Protein AF-A0A2A4HWA2-F1 (afdb_monomer)

Foldseek 3Di:
DKFKDKDQWWWWADPQEIETEDEDVVQCRLVLRVVLVVVPIFGFEHRMWIWIDDPLWIKTHYDPVQHQWGQDPPPGIDGHGHDGMGTYAEYEYADDPPDPDDDWDWDADRNHIHTYDYAHSPDPCRSVVSVVVVVVSVVVVD

Radius of gyration: 14.05 Å; Cα contacts (8 Å, |Δi|>4): 314; chains: 1; bounding box: 40×25×38 Å

Solvent-accessible surface area (backbone atoms only — not comparable to full-atom values): 7780 Å² total; per-residue (Å²): 123,74,42,76,44,80,41,75,22,22,29,34,23,52,96,67,38,18,40,41,30,36,52,62,89,90,56,42,48,58,58,48,48,50,56,31,37,78,73,67,29,37,41,25,22,40,67,38,27,35,35,41,23,47,94,83,42,38,32,37,22,30,48,85,92,50,50,37,36,42,72,40,90,98,79,45,78,44,84,47,81,57,42,75,66,26,50,44,57,36,37,36,38,48,41,84,69,85,58,96,77,69,78,94,40,73,46,76,55,65,90,34,78,30,49,36,45,73,40,36,63,87,45,91,59,37,50,62,52,51,52,54,52,47,53,53,41,56,60,75,73,108

Mean predicted aligned error: 2.94 Å

Structure (mmCIF, N/CA/C/O backbone):
data_AF-A0A2A4HWA2-F1
#
_entry.id   AF-A0A2A4HWA2-F1
#
loop_
_atom_site.group_PDB
_atom_site.id
_atom_site.type_symbol
_atom_site.label_atom_id
_atom_site.label_alt_id
_atom_site.label_comp_id
_atom_site.label_asym_id
_atom_site.label_entity_id
_atom_site.label_seq_id
_atom_site.pdbx_PDB_ins_code
_atom_site.Cartn_x
_atom_site.Cartn_y
_atom_site.Cartn_z
_atom_site.occupancy
_atom_site.B_iso_or_equiv
_atom_site.auth_seq_id
_atom_site.auth_comp_id
_atom_site.auth_asym_id
_atom_site.auth_atom_id
_atom_site.pdbx_PDB_model_num
ATOM 1 N N . MET A 1 1 ? -24.988 5.214 2.761 1.00 62.41 1 MET A N 1
ATOM 2 C CA . MET A 1 1 ? -24.392 6.245 1.884 1.00 62.41 1 MET A CA 1
ATOM 3 C C . MET A 1 1 ? -23.058 5.700 1.430 1.00 62.41 1 MET A C 1
ATOM 5 O O . MET A 1 1 ? -22.402 5.058 2.238 1.00 62.41 1 MET A O 1
ATOM 9 N N . THR A 1 2 ? -22.728 5.861 0.154 1.00 77.81 2 THR A N 1
ATOM 10 C CA . THR A 1 2 ? -21.483 5.344 -0.418 1.00 77.81 2 THR A CA 1
ATOM 11 C C . THR A 1 2 ? -20.592 6.533 -0.722 1.00 77.81 2 THR A C 1
ATOM 13 O O . THR A 1 2 ? -20.868 7.270 -1.668 1.00 77.81 2 THR A O 1
ATOM 16 N N . ASP A 1 3 ? -19.559 6.732 0.088 1.00 88.38 3 ASP A N 1
ATOM 17 C CA . ASP A 1 3 ? -18.610 7.824 -0.111 1.00 88.38 3 ASP A CA 1
ATOM 18 C C . ASP A 1 3 ? -17.438 7.322 -0.949 1.00 88.38 3 ASP A C 1
ATOM 20 O O . ASP A 1 3 ? -16.918 6.227 -0.730 1.00 88.38 3 ASP A O 1
ATOM 24 N N . THR A 1 4 ? -17.049 8.103 -1.957 1.00 93.69 4 THR A N 1
ATOM 25 C CA . THR A 1 4 ? -15.943 7.764 -2.858 1.00 93.69 4 THR A CA 1
ATOM 26 C C . THR A 1 4 ? -14.900 8.869 -2.855 1.00 93.69 4 THR A C 1
ATOM 28 O O . THR A 1 4 ? -15.225 10.045 -3.013 1.00 93.69 4 THR A O 1
ATOM 31 N N . LEU A 1 5 ? -13.636 8.481 -2.710 1.00 96.88 5 LEU A N 1
ATOM 32 C CA . LEU A 1 5 ? -12.473 9.360 -2.695 1.00 96.88 5 LEU A CA 1
ATOM 33 C C . LEU A 1 5 ? -11.418 8.816 -3.658 1.00 96.88 5 LEU A C 1
ATOM 35 O O . LEU A 1 5 ? -11.179 7.617 -3.707 1.00 96.88 5 LEU A O 1
ATOM 39 N N . THR A 1 6 ? -10.746 9.690 -4.404 1.00 97.50 6 THR A N 1
ATOM 40 C CA . THR A 1 6 ? -9.525 9.313 -5.134 1.00 97.50 6 THR A CA 1
ATOM 41 C C . THR A 1 6 ? -8.317 9.858 -4.385 1.00 97.50 6 THR A C 1
ATOM 43 O O . THR A 1 6 ? -8.239 11.058 -4.126 1.00 97.50 6 THR A O 1
ATOM 46 N N . LEU A 1 7 ? -7.385 8.977 -4.027 1.00 96.56 7 LEU A N 1
ATOM 47 C CA . LEU A 1 7 ? -6.189 9.294 -3.251 1.00 96.56 7 LEU A CA 1
ATOM 48 C C . LEU A 1 7 ? -4.937 9.050 -4.096 1.00 96.56 7 LEU A C 1
ATOM 50 O O . LEU A 1 7 ? -4.855 8.040 -4.786 1.00 96.56 7 LEU A O 1
ATOM 54 N N . HIS A 1 8 ? -3.944 9.938 -4.009 1.00 96.81 8 HIS A N 1
ATOM 55 C CA . HIS A 1 8 ? -2.620 9.684 -4.585 1.00 96.81 8 HIS A CA 1
ATOM 56 C C . HIS A 1 8 ? -1.849 8.705 -3.686 1.00 96.81 8 HIS A C 1
ATOM 58 O O . HIS A 1 8 ? -1.228 9.086 -2.686 1.00 96.81 8 HIS A O 1
ATOM 64 N N . ALA A 1 9 ? -1.963 7.426 -4.018 1.00 97.69 9 ALA A N 1
ATOM 65 C CA . ALA A 1 9 ? -1.468 6.297 -3.255 1.00 97.69 9 ALA A CA 1
ATOM 66 C C . ALA A 1 9 ? -1.235 5.103 -4.185 1.00 97.69 9 ALA A C 1
ATOM 68 O O . ALA A 1 9 ? -1.865 4.979 -5.231 1.00 97.69 9 ALA A O 1
ATOM 69 N N . THR A 1 10 ? -0.357 4.204 -3.754 1.00 98.50 10 THR A N 1
ATOM 70 C CA . THR A 1 10 ? -0.218 2.872 -4.352 1.00 98.50 10 THR A CA 1
ATOM 71 C C . THR A 1 10 ? -0.931 1.887 -3.430 1.00 98.50 10 THR A C 1
ATOM 73 O O . THR A 1 10 ? -0.907 2.053 -2.211 1.00 98.50 10 THR A O 1
ATOM 76 N N . THR A 1 11 ? -1.616 0.879 -3.959 1.00 98.75 11 THR A N 1
ATOM 77 C CA . THR A 1 11 ? -2.311 -0.124 -3.139 1.00 98.75 11 THR A CA 1
ATOM 78 C C . THR A 1 11 ? -1.991 -1.521 -3.637 1.00 98.75 11 THR A C 1
ATOM 80 O O . THR A 1 11 ? -2.049 -1.802 -4.834 1.00 98.75 11 THR A O 1
ATOM 83 N N . VAL A 1 12 ? -1.666 -2.406 -2.697 1.00 98.81 12 VAL A N 1
ATOM 84 C CA . VAL A 1 12 ? -1.450 -3.835 -2.948 1.00 98.81 12 VAL A CA 1
ATOM 85 C C . VAL A 1 12 ? -2.382 -4.661 -2.074 1.00 98.81 12 VAL A C 1
ATOM 87 O O . VAL A 1 12 ? -2.823 -4.194 -1.026 1.00 98.81 12 VAL A O 1
ATOM 90 N N . ALA A 1 13 ? -2.674 -5.886 -2.492 1.00 98.69 13 ALA A N 1
ATOM 91 C CA . ALA A 1 13 ? -3.404 -6.865 -1.707 1.00 98.69 13 ALA A CA 1
ATOM 92 C C . ALA A 1 13 ? -2.467 -7.989 -1.256 1.00 98.69 13 ALA A C 1
ATOM 94 O O . ALA A 1 13 ? -1.777 -8.593 -2.072 1.00 98.69 13 ALA A O 1
ATOM 95 N N . ILE A 1 14 ? -2.467 -8.299 0.038 1.00 98.56 14 ILE A N 1
ATOM 96 C CA . ILE A 1 14 ? -1.691 -9.395 0.627 1.00 98.56 14 ILE A CA 1
ATOM 97 C C . ILE A 1 14 ? -2.688 -10.347 1.283 1.00 98.56 14 ILE A C 1
ATOM 99 O O . ILE A 1 14 ? -3.461 -9.949 2.154 1.00 98.56 14 ILE A O 1
ATOM 103 N N . GLY A 1 15 ? -2.735 -11.598 0.822 1.00 96.81 15 GLY A N 1
ATOM 104 C CA . GLY A 1 15 ? -3.733 -12.564 1.297 1.00 96.81 15 GLY A CA 1
ATOM 105 C C . GLY A 1 15 ? -5.183 -12.103 1.082 1.00 96.81 15 GLY A C 1
ATOM 106 O O . GLY A 1 15 ? -6.059 -12.452 1.868 1.00 96.81 15 GLY A O 1
ATOM 107 N N . GLY A 1 16 ? -5.427 -11.282 0.054 1.00 97.06 16 GLY A N 1
ATOM 108 C CA . GLY A 1 16 ? -6.738 -10.703 -0.261 1.00 97.06 16 GLY A CA 1
ATOM 109 C C . GLY A 1 16 ? -7.071 -9.386 0.452 1.00 97.06 16 GLY A C 1
ATOM 110 O O . GLY A 1 16 ? -8.065 -8.761 0.089 1.00 97.06 16 GLY A O 1
ATOM 111 N N . TRP A 1 17 ? -6.248 -8.930 1.401 1.00 98.25 17 TRP A N 1
ATOM 112 C CA . TRP A 1 17 ? -6.458 -7.678 2.133 1.00 98.25 17 TRP A CA 1
ATOM 113 C C . TRP A 1 17 ? -5.635 -6.533 1.552 1.00 98.25 17 TRP A C 1
ATOM 115 O O . TRP A 1 17 ? -4.422 -6.651 1.384 1.00 98.25 17 TRP A O 1
ATOM 125 N N . GLY A 1 18 ? -6.298 -5.419 1.258 1.00 98.19 18 GLY A N 1
ATOM 126 C CA . GLY A 1 18 ? -5.705 -4.201 0.726 1.00 98.19 18 GLY A CA 1
ATOM 127 C C . GLY A 1 18 ? -4.896 -3.430 1.770 1.00 98.19 18 GLY A C 1
ATOM 128 O O . GLY A 1 18 ? -5.362 -3.187 2.886 1.00 98.19 18 GLY A O 1
ATOM 129 N N . VAL A 1 19 ? -3.705 -2.995 1.363 1.00 98.62 19 VAL A N 1
ATOM 130 C CA . VAL A 1 19 ? -2.812 -2.100 2.102 1.00 98.62 19 VAL A CA 1
ATOM 131 C C . VAL A 1 19 ? -2.592 -0.846 1.269 1.00 98.62 19 VAL A C 1
ATOM 133 O O . VAL A 1 19 ? -2.003 -0.907 0.186 1.00 98.62 19 VAL A O 1
ATOM 136 N N . ILE A 1 20 ? -3.054 0.299 1.771 1.00 98.56 20 ILE A N 1
ATOM 137 C CA . ILE A 1 20 ? -2.834 1.595 1.116 1.00 98.56 20 ILE A CA 1
ATOM 138 C C . ILE A 1 20 ? -1.451 2.110 1.508 1.00 98.56 20 ILE A C 1
ATOM 140 O O . ILE A 1 20 ? -1.172 2.273 2.691 1.00 98.56 20 ILE A O 1
ATOM 144 N N . ILE A 1 21 ? -0.607 2.427 0.531 1.00 98.69 21 ILE A N 1
ATOM 145 C CA . ILE A 1 21 ? 0.723 3.007 0.732 1.00 98.69 21 ILE A CA 1
ATOM 146 C C . ILE A 1 21 ? 0.672 4.477 0.312 1.00 98.69 21 ILE A C 1
ATOM 148 O O . ILE A 1 21 ? 0.496 4.801 -0.865 1.00 98.69 21 ILE A O 1
ATOM 152 N N . THR A 1 22 ? 0.836 5.379 1.276 1.00 98.31 22 THR A N 1
ATOM 153 C CA . THR A 1 22 ? 0.835 6.832 1.082 1.00 98.31 22 THR A CA 1
ATOM 154 C C . THR A 1 22 ? 2.219 7.418 1.340 1.00 98.31 22 THR A C 1
ATOM 156 O O . THR A 1 22 ? 3.093 6.797 1.936 1.00 98.31 22 THR A O 1
ATOM 159 N N . GLY A 1 23 ? 2.451 8.630 0.847 1.00 96.75 23 GLY A N 1
ATOM 160 C CA . GLY A 1 23 ? 3.729 9.316 0.995 1.00 96.75 23 GLY A CA 1
ATOM 161 C C . GLY A 1 23 ? 3.922 10.372 -0.082 1.00 96.75 23 GLY A C 1
ATOM 162 O O . GLY A 1 23 ? 3.233 10.377 -1.113 1.00 96.75 23 GLY A O 1
ATOM 163 N N . ARG A 1 24 ? 4.888 11.266 0.145 1.00 95.06 24 ARG A N 1
ATOM 164 C CA . ARG A 1 24 ? 5.243 12.331 -0.804 1.00 95.06 24 ARG A CA 1
ATOM 165 C C . ARG A 1 24 ? 5.576 11.754 -2.189 1.00 95.06 24 ARG A C 1
ATOM 167 O O . ARG A 1 24 ? 5.926 10.579 -2.339 1.00 95.06 24 ARG A O 1
ATOM 174 N N . SER A 1 25 ? 5.462 12.576 -3.233 1.00 92.06 25 SER A N 1
ATOM 175 C CA . SER A 1 25 ? 5.963 12.178 -4.555 1.00 92.06 25 SER A CA 1
ATOM 176 C C . SER A 1 25 ? 7.457 11.843 -4.464 1.00 92.06 25 SER A C 1
ATOM 178 O O . SER A 1 25 ? 8.200 12.516 -3.751 1.00 92.06 25 SER A O 1
ATOM 180 N N . GLY A 1 26 ? 7.874 10.756 -5.115 1.00 92.31 26 GLY A N 1
ATOM 181 C CA . GLY A 1 26 ? 9.242 10.238 -5.021 1.00 92.31 26 GLY A CA 1
ATOM 182 C C . GLY A 1 26 ? 9.585 9.478 -3.731 1.00 92.31 26 GLY A C 1
ATOM 183 O O . GLY A 1 26 ? 10.694 8.972 -3.636 1.00 92.31 26 GLY A O 1
ATOM 184 N N . ALA A 1 27 ? 8.661 9.318 -2.774 1.00 95.69 27 ALA A N 1
ATOM 185 C CA . ALA A 1 27 ? 8.937 8.619 -1.511 1.00 95.69 27 ALA A CA 1
ATOM 186 C C . ALA A 1 27 ? 9.139 7.094 -1.642 1.00 95.69 27 ALA A C 1
ATOM 188 O O . ALA A 1 27 ? 9.439 6.450 -0.651 1.00 95.69 27 ALA A O 1
ATOM 189 N N . GLY A 1 28 ? 8.964 6.499 -2.828 1.00 96.19 28 GLY A N 1
ATOM 190 C CA . GLY A 1 28 ? 9.147 5.053 -3.029 1.00 96.19 28 GLY A CA 1
ATOM 191 C C . GLY A 1 28 ? 7.891 4.194 -2.830 1.00 96.19 28 GLY A C 1
ATOM 192 O O . GLY A 1 28 ? 8.016 3.006 -2.562 1.00 96.19 28 GLY A O 1
ATOM 193 N N . LYS A 1 29 ? 6.681 4.758 -2.991 1.00 97.88 29 LYS A N 1
ATOM 194 C CA . LYS A 1 29 ? 5.405 4.008 -2.908 1.00 97.88 29 LYS A CA 1
ATOM 195 C C . LYS A 1 29 ? 5.369 2.804 -3.858 1.00 97.88 29 LYS A C 1
ATOM 197 O O . LYS A 1 29 ? 5.189 1.676 -3.409 1.00 97.88 29 LYS A O 1
ATOM 202 N N . SER A 1 30 ? 5.611 3.050 -5.146 1.00 97.12 30 SER A N 1
ATOM 203 C CA . SER A 1 30 ? 5.628 2.018 -6.189 1.00 97.12 30 SER A CA 1
ATOM 204 C C . SER A 1 30 ? 6.783 1.027 -6.004 1.00 97.12 30 SER A C 1
ATOM 206 O O . SER A 1 30 ? 6.604 -0.161 -6.230 1.00 97.12 30 SER A O 1
ATOM 208 N N . ASP A 1 31 ? 7.942 1.480 -5.508 1.00 97.44 31 ASP A N 1
ATOM 209 C CA . ASP A 1 31 ? 9.080 0.597 -5.198 1.00 97.44 31 ASP A CA 1
ATOM 210 C C . ASP A 1 31 ? 8.758 -0.380 -4.056 1.00 97.44 31 ASP A C 1
ATOM 212 O O . ASP A 1 31 ? 8.968 -1.587 -4.180 1.00 97.44 31 ASP A O 1
ATOM 216 N N . LEU A 1 32 ? 8.168 0.114 -2.961 1.00 98.31 32 LEU A N 1
ATOM 217 C CA . LEU A 1 32 ? 7.726 -0.752 -1.873 1.00 98.31 32 LEU A CA 1
ATOM 218 C C . LEU A 1 32 ? 6.642 -1.730 -2.345 1.00 98.31 32 LEU A C 1
ATOM 220 O O . LEU A 1 32 ? 6.677 -2.902 -1.972 1.00 98.31 32 LEU A O 1
ATOM 224 N N . ALA A 1 33 ? 5.709 -1.276 -3.186 1.00 98.31 33 ALA A N 1
ATOM 225 C CA . ALA A 1 33 ? 4.699 -2.142 -3.782 1.00 98.31 33 ALA A CA 1
ATOM 226 C C . ALA A 1 33 ? 5.322 -3.251 -4.642 1.00 98.31 33 ALA A C 1
ATOM 228 O O . ALA A 1 33 ? 4.962 -4.410 -4.463 1.00 98.31 33 ALA A O 1
ATOM 229 N N . LEU A 1 34 ? 6.303 -2.937 -5.495 1.00 97.69 34 LEU A N 1
ATOM 230 C CA . LEU A 1 34 ? 7.048 -3.935 -6.274 1.00 97.69 34 LEU A CA 1
ATOM 231 C C . LEU A 1 34 ? 7.718 -4.976 -5.374 1.00 97.69 34 LEU A C 1
ATOM 233 O O . LEU A 1 34 ? 7.622 -6.172 -5.633 1.00 97.69 34 LEU A O 1
ATOM 237 N N . ARG A 1 35 ? 8.350 -4.542 -4.280 1.00 98.25 35 ARG A N 1
ATOM 238 C CA . ARG A 1 35 ? 8.998 -5.448 -3.318 1.00 98.25 35 ARG A CA 1
ATOM 239 C C . ARG A 1 35 ? 8.009 -6.314 -2.539 1.00 98.25 35 ARG A C 1
ATOM 241 O O . ARG A 1 35 ? 8.374 -7.398 -2.101 1.00 98.25 35 ARG A O 1
ATOM 248 N N . LEU A 1 36 ? 6.777 -5.850 -2.336 1.00 98.69 36 LEU A N 1
ATOM 249 C CA . LEU A 1 36 ? 5.693 -6.663 -1.777 1.00 98.69 36 LEU A CA 1
ATOM 250 C C . LEU A 1 36 ? 5.151 -7.652 -2.815 1.00 98.69 36 LEU A C 1
ATOM 252 O O . LEU A 1 36 ? 4.875 -8.802 -2.483 1.00 98.69 36 LEU A O 1
ATOM 256 N N . ILE A 1 37 ? 5.040 -7.233 -4.075 1.00 98.25 37 ILE A N 1
ATOM 257 C CA . ILE A 1 37 ? 4.608 -8.087 -5.186 1.00 98.25 37 ILE A CA 1
ATOM 258 C C . ILE A 1 37 ? 5.604 -9.230 -5.423 1.00 98.25 37 ILE A C 1
ATOM 260 O O . ILE A 1 37 ? 5.184 -10.374 -5.576 1.00 98.25 37 ILE A O 1
ATOM 264 N N . ASP A 1 38 ? 6.910 -8.961 -5.350 1.00 97.88 38 ASP A N 1
ATOM 265 C CA . ASP A 1 38 ? 7.971 -9.986 -5.386 1.00 97.88 38 ASP A CA 1
ATOM 266 C C . ASP A 1 38 ? 7.800 -11.054 -4.285 1.00 97.88 38 ASP A C 1
ATOM 268 O O . ASP A 1 38 ? 8.196 -12.208 -4.434 1.00 97.88 38 ASP A O 1
ATOM 272 N N . ARG A 1 39 ? 7.125 -10.690 -3.189 1.00 98.25 39 ARG A N 1
ATOM 273 C CA . ARG A 1 39 ? 6.809 -11.568 -2.053 1.00 98.25 39 ARG A CA 1
ATOM 274 C C . ARG A 1 39 ? 5.413 -12.195 -2.134 1.00 98.25 39 ARG A C 1
ATOM 276 O O . ARG A 1 39 ? 4.997 -12.875 -1.198 1.00 98.25 39 ARG A O 1
ATOM 283 N N . GLY A 1 40 ? 4.703 -12.005 -3.245 1.00 98.00 40 GLY A N 1
ATOM 284 C CA . GLY A 1 40 ? 3.393 -12.601 -3.516 1.00 98.00 40 GLY A CA 1
ATOM 285 C C . GLY A 1 40 ? 2.194 -11.679 -3.292 1.00 98.00 40 GLY A C 1
ATOM 286 O O . GLY A 1 40 ? 1.062 -12.159 -3.338 1.00 98.00 40 GLY A O 1
ATOM 287 N N . ALA A 1 41 ? 2.399 -10.379 -3.053 1.00 98.50 41 ALA A N 1
ATOM 288 C CA . ALA A 1 41 ? 1.298 -9.420 -3.074 1.00 98.50 41 ALA A CA 1
ATOM 289 C C . ALA A 1 41 ? 0.750 -9.222 -4.500 1.00 98.50 41 ALA A C 1
ATOM 291 O O . ALA A 1 41 ? 1.462 -9.349 -5.495 1.00 98.50 41 ALA A O 1
ATOM 292 N N . GLU A 1 42 ? -0.521 -8.855 -4.601 1.00 98.62 42 GLU A N 1
ATOM 293 C CA . GLU A 1 42 ? -1.181 -8.517 -5.861 1.00 98.62 42 GLU A CA 1
ATOM 294 C C . GLU A 1 42 ? -1.282 -6.995 -5.998 1.00 98.62 42 GLU A C 1
ATOM 296 O O . GLU A 1 42 ? -1.636 -6.304 -5.041 1.00 98.62 42 GLU A O 1
ATOM 301 N N . LEU A 1 43 ? -1.025 -6.449 -7.188 1.00 98.75 43 LEU A N 1
ATOM 302 C CA . LEU A 1 43 ? -1.285 -5.034 -7.451 1.00 98.75 43 LEU A CA 1
ATOM 303 C C . LEU A 1 43 ? -2.793 -4.760 -7.377 1.00 98.75 43 LEU A C 1
ATOM 305 O O . LEU A 1 43 ? -3.580 -5.507 -7.952 1.00 98.75 43 LEU A O 1
ATOM 309 N N . VAL A 1 44 ? -3.203 -3.678 -6.718 1.00 98.75 44 VAL A N 1
ATOM 310 C CA . VAL A 1 44 ? -4.576 -3.147 -6.808 1.00 98.75 44 VAL A CA 1
ATOM 311 C C . VAL A 1 44 ? -4.573 -1.870 -7.641 1.00 98.75 44 VAL A C 1
ATOM 313 O O . VAL A 1 44 ? -5.372 -1.730 -8.564 1.00 98.75 44 VAL A O 1
ATOM 316 N N . SER A 1 45 ? -3.646 -0.960 -7.348 1.00 98.50 45 SER A N 1
ATOM 317 C CA . SER A 1 45 ? -3.469 0.309 -8.054 1.00 98.50 45 SER A CA 1
ATOM 318 C C . SER A 1 45 ? -2.066 0.872 -7.843 1.00 98.50 45 SER A C 1
ATOM 320 O O . SER A 1 45 ? -1.425 0.602 -6.825 1.00 98.50 45 SER A O 1
ATOM 322 N N . ASP A 1 46 ? -1.612 1.698 -8.780 1.00 98.00 46 ASP A N 1
ATOM 323 C CA . ASP A 1 46 ? -0.412 2.522 -8.648 1.00 98.00 46 ASP A CA 1
ATOM 324 C C . ASP A 1 46 ? -0.740 3.980 -8.998 1.00 98.00 46 ASP A C 1
ATOM 326 O O . ASP A 1 46 ? -1.663 4.235 -9.771 1.00 98.00 46 ASP A O 1
ATOM 330 N N . ASP A 1 47 ? 0.003 4.919 -8.407 1.00 95.75 47 ASP A N 1
ATOM 331 C CA . ASP A 1 47 ? -0.175 6.382 -8.480 1.00 95.75 47 ASP A CA 1
ATOM 332 C C . ASP A 1 47 ? -1.483 6.922 -7.863 1.00 95.75 47 ASP A C 1
ATOM 334 O O . ASP A 1 47 ? -1.446 7.750 -6.947 1.00 95.75 47 ASP A O 1
ATOM 338 N N . TYR A 1 48 ? -2.640 6.410 -8.286 1.00 97.69 48 TYR A N 1
ATOM 339 C CA . TYR A 1 48 ? -3.950 6.777 -7.750 1.00 97.69 48 TYR A CA 1
ATOM 340 C C . TYR A 1 48 ? -4.787 5.556 -7.368 1.00 97.69 48 TYR A C 1
ATOM 342 O O . TYR A 1 48 ? -4.954 4.623 -8.152 1.00 97.69 48 TYR A O 1
ATOM 350 N N . THR A 1 49 ? -5.414 5.619 -6.193 1.00 98.50 49 THR A N 1
ATOM 351 C CA . THR A 1 49 ? -6.379 4.631 -5.698 1.00 98.50 49 THR A CA 1
ATOM 352 C C . THR A 1 49 ? -7.757 5.266 -5.570 1.00 98.50 49 THR A C 1
ATOM 354 O O . THR A 1 49 ? -7.914 6.297 -4.914 1.00 98.50 49 THR A O 1
ATOM 357 N N . VAL A 1 50 ? -8.770 4.628 -6.153 1.00 98.44 50 VAL A N 1
ATOM 358 C CA . VAL A 1 50 ? -10.181 4.919 -5.883 1.00 98.44 50 VAL A CA 1
ATOM 359 C C . VAL A 1 50 ? -10.599 4.134 -4.647 1.00 98.44 50 VAL A C 1
ATOM 361 O O . VAL A 1 50 ? -10.441 2.915 -4.595 1.00 98.44 50 VAL A O 1
ATOM 364 N N . LEU A 1 51 ? -11.114 4.846 -3.655 1.00 98.25 51 LEU A N 1
ATOM 365 C CA . LEU A 1 51 ? -11.525 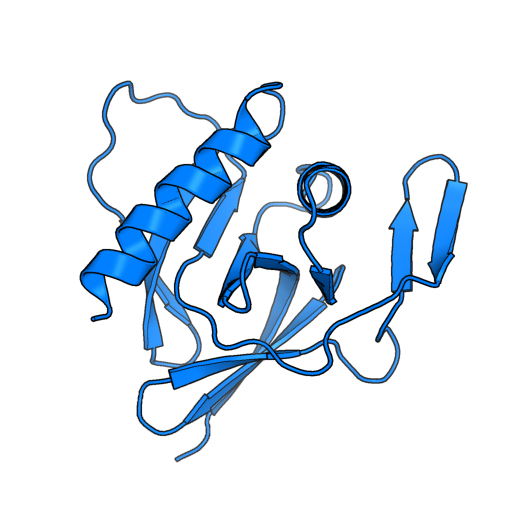4.323 -2.365 1.00 98.25 51 LEU A CA 1
ATOM 366 C C . LEU A 1 51 ? -13.021 4.525 -2.208 1.00 98.25 51 LEU A C 1
ATOM 368 O O . LEU A 1 51 ? -13.505 5.648 -2.342 1.00 98.25 51 LEU A O 1
ATOM 372 N N . THR A 1 52 ? -13.739 3.449 -1.914 1.00 98.00 52 THR A N 1
ATOM 373 C CA . THR A 1 52 ? -15.189 3.476 -1.734 1.00 98.00 52 THR A CA 1
ATOM 374 C C . THR A 1 52 ? -15.541 2.898 -0.374 1.00 98.00 52 THR A C 1
ATOM 376 O O . THR A 1 52 ? -15.198 1.750 -0.080 1.00 98.00 52 THR A O 1
ATOM 379 N N . ALA A 1 53 ? -16.222 3.696 0.444 1.00 97.25 53 ALA A N 1
ATOM 380 C CA . ALA A 1 53 ? -16.741 3.290 1.740 1.00 97.25 53 ALA A CA 1
ATOM 381 C C . ALA A 1 53 ? -18.210 2.868 1.610 1.00 97.25 53 ALA A C 1
ATOM 383 O O . ALA A 1 53 ? -19.042 3.630 1.115 1.00 97.25 53 ALA A O 1
ATOM 384 N N . SER A 1 54 ? -18.533 1.659 2.068 1.00 95.38 54 SER A N 1
ATOM 385 C CA . SER A 1 54 ? -19.911 1.172 2.207 1.00 95.38 54 SER A CA 1
ATOM 386 C C . SER A 1 54 ? -20.015 0.309 3.452 1.00 95.38 54 SER A C 1
ATOM 388 O O . SER A 1 54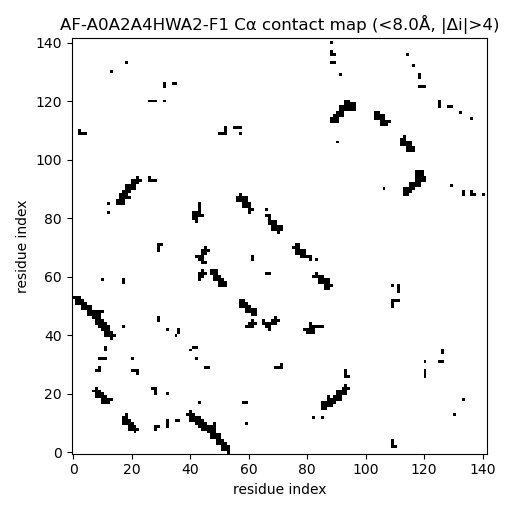 ? -19.192 -0.579 3.651 1.00 95.38 54 SER A O 1
ATOM 390 N N . ASP A 1 55 ? -21.019 0.571 4.288 1.00 91.75 55 ASP A N 1
ATOM 391 C CA . ASP A 1 55 ? -21.328 -0.236 5.479 1.00 91.75 55 ASP A CA 1
ATOM 392 C C . ASP A 1 55 ? -20.119 -0.456 6.410 1.00 91.75 55 ASP A C 1
ATOM 394 O O . ASP A 1 55 ? -19.910 -1.537 6.954 1.00 91.75 55 ASP A O 1
ATOM 398 N N . GLY A 1 56 ? -19.291 0.584 6.569 1.00 90.75 56 GLY A N 1
ATOM 399 C CA . GLY A 1 56 ? -18.083 0.553 7.403 1.00 90.75 56 GLY A CA 1
ATOM 400 C C . GLY A 1 56 ? -16.884 -0.164 6.773 1.00 90.75 56 GLY A C 1
ATOM 401 O O . GLY A 1 56 ? -15.814 -0.191 7.373 1.00 90.75 56 GLY A O 1
ATOM 402 N N . VAL A 1 57 ? -17.028 -0.708 5.563 1.00 94.12 57 VAL A N 1
ATOM 403 C CA . VAL A 1 57 ? -15.949 -1.363 4.820 1.00 94.12 57 VAL A CA 1
ATOM 404 C C . VAL A 1 57 ? -15.387 -0.398 3.784 1.00 94.12 57 VAL A C 1
ATOM 406 O O . VAL A 1 57 ? -16.114 0.109 2.926 1.00 94.12 57 VAL A O 1
ATOM 409 N N . LEU A 1 58 ? -14.075 -0.171 3.839 1.00 97.69 58 LEU A N 1
ATOM 410 C CA . LEU A 1 58 ? -13.354 0.554 2.801 1.00 97.69 58 LEU A CA 1
ATOM 411 C C . LEU A 1 58 ? -12.859 -0.434 1.744 1.00 97.69 58 LEU A C 1
ATOM 413 O O . LEU A 1 58 ? -12.244 -1.448 2.067 1.00 97.69 58 LEU A O 1
ATOM 417 N N . THR A 1 59 ? -13.095 -0.138 0.473 1.00 98.38 59 THR A N 1
ATOM 418 C CA . THR A 1 59 ? -12.575 -0.922 -0.655 1.00 98.38 59 THR A CA 1
ATOM 419 C C . THR A 1 59 ? -11.690 -0.060 -1.538 1.00 98.38 59 THR A C 1
ATOM 421 O O . THR A 1 59 ? -11.933 1.136 -1.675 1.00 98.38 59 THR A O 1
ATOM 424 N N . ALA A 1 60 ? -10.658 -0.665 -2.122 1.00 98.56 60 ALA A N 1
ATOM 425 C CA . ALA A 1 60 ? -9.717 -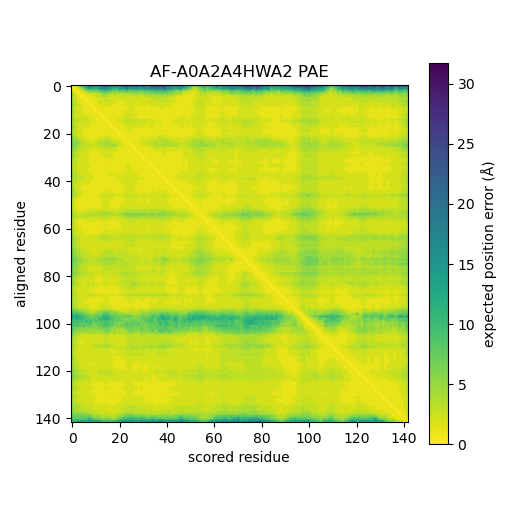0.020 -3.025 1.00 98.56 60 ALA A CA 1
ATOM 426 C C . ALA A 1 60 ? -9.770 -0.640 -4.420 1.00 98.56 60 ALA A C 1
ATOM 428 O O . ALA A 1 60 ? -9.834 -1.864 -4.556 1.00 98.56 60 ALA A O 1
ATOM 429 N N . ALA A 1 61 ? -9.680 0.214 -5.436 1.00 98.56 61 ALA A N 1
ATOM 430 C CA . ALA A 1 61 ? -9.549 -0.145 -6.842 1.00 98.56 61 ALA A CA 1
ATOM 431 C C . ALA A 1 61 ? -8.663 0.873 -7.576 1.00 98.56 61 ALA A C 1
ATOM 433 O O . ALA A 1 61 ? -8.492 2.009 -7.127 1.00 98.56 61 ALA A O 1
ATOM 434 N N . ALA A 1 62 ? -8.131 0.499 -8.737 1.00 98.38 62 ALA A N 1
ATOM 435 C CA . ALA A 1 62 ? -7.513 1.460 -9.646 1.00 98.38 62 ALA A CA 1
ATOM 436 C C . ALA A 1 62 ? -8.573 2.268 -10.420 1.00 98.38 62 ALA A C 1
ATOM 438 O O . ALA A 1 62 ? -9.613 1.715 -10.797 1.00 98.38 62 ALA A O 1
ATOM 439 N N . PRO A 1 63 ? -8.305 3.545 -10.754 1.00 97.94 63 PRO A N 1
ATOM 440 C CA . PRO A 1 63 ? -9.042 4.233 -11.805 1.00 97.94 63 PRO A CA 1
ATOM 441 C C . PRO A 1 63 ? -8.966 3.441 -13.116 1.00 97.94 63 PRO A C 1
ATOM 443 O O . PRO A 1 63 ? -7.904 2.943 -13.491 1.00 97.94 63 PRO A O 1
ATOM 446 N N . ALA A 1 64 ? -10.076 3.370 -13.855 1.00 96.31 64 ALA A N 1
ATOM 447 C CA . ALA A 1 64 ? -10.174 2.549 -15.068 1.00 96.31 64 ALA A CA 1
ATOM 448 C C . ALA A 1 64 ? -9.107 2.874 -16.134 1.00 96.31 64 ALA A C 1
ATOM 450 O O . ALA A 1 64 ? -8.711 2.004 -16.901 1.00 96.31 64 ALA A O 1
ATOM 451 N N . THR A 1 65 ? -8.624 4.117 -16.177 1.00 96.75 65 THR A N 1
ATOM 452 C CA . THR A 1 65 ? -7.612 4.589 -17.134 1.00 96.75 65 THR A CA 1
ATOM 453 C C . THR A 1 65 ? -6.201 4.060 -16.867 1.00 96.75 65 THR A C 1
ATOM 455 O O . THR A 1 65 ? -5.383 4.053 -17.787 1.00 96.75 65 THR A O 1
ATOM 458 N N . ILE A 1 66 ? -5.907 3.633 -15.634 1.00 96.69 66 ILE A N 1
ATOM 459 C CA . ILE A 1 66 ? -4.578 3.166 -15.199 1.00 96.69 66 ILE A CA 1
ATOM 460 C C . ILE A 1 66 ? -4.621 1.780 -14.541 1.00 96.69 66 ILE A C 1
ATOM 462 O O . ILE A 1 66 ? -3.627 1.324 -13.981 1.00 96.69 66 ILE A O 1
ATOM 466 N N . ALA A 1 67 ? -5.764 1.096 -14.601 1.00 97.81 67 ALA A N 1
ATOM 467 C CA . ALA A 1 67 ? -5.913 -0.248 -14.063 1.00 97.81 67 ALA A CA 1
ATOM 468 C C . ALA A 1 67 ? -4.896 -1.213 -14.692 1.00 97.81 67 ALA A C 1
ATOM 470 O O . ALA A 1 67 ? -4.716 -1.231 -15.910 1.00 97.81 67 ALA A O 1
ATOM 471 N N . GLY A 1 68 ? -4.227 -2.003 -13.847 1.00 97.81 68 GLY A N 1
ATOM 472 C CA . GLY A 1 68 ? -3.198 -2.948 -14.285 1.00 97.81 68 GLY A CA 1
ATOM 473 C C . GLY A 1 68 ? -1.921 -2.303 -14.817 1.00 97.81 68 GLY A C 1
ATOM 474 O O . GLY A 1 68 ? -1.160 -2.981 -15.497 1.00 97.81 68 GLY A O 1
ATOM 475 N N . ARG A 1 69 ? -1.676 -1.018 -14.534 1.00 97.94 69 ARG A N 1
ATOM 476 C CA . ARG A 1 69 ? -0.450 -0.320 -14.931 1.00 97.94 69 ARG A CA 1
ATOM 477 C C . ARG A 1 69 ? 0.345 0.124 -13.715 1.00 97.94 69 ARG A C 1
ATOM 479 O O . ARG A 1 69 ? -0.231 0.524 -12.708 1.00 97.94 69 ARG A O 1
ATOM 486 N N . MET A 1 70 ? 1.665 0.078 -13.837 1.00 96.50 70 MET A N 1
ATOM 487 C CA . MET A 1 70 ? 2.597 0.542 -12.811 1.00 96.50 70 MET A CA 1
ATOM 488 C C . MET A 1 70 ? 3.797 1.225 -13.464 1.00 96.50 70 MET A C 1
ATOM 490 O O . MET A 1 70 ? 4.309 0.745 -14.477 1.00 96.50 70 MET A O 1
ATOM 494 N N . GLU A 1 71 ? 4.255 2.341 -12.894 1.00 94.12 71 GLU A N 1
ATOM 495 C CA . GLU A 1 71 ? 5.506 2.972 -13.320 1.00 94.12 71 GLU A CA 1
ATOM 496 C C . GLU A 1 71 ? 6.690 2.320 -12.596 1.00 94.12 71 GLU A C 1
ATOM 498 O O . GLU A 1 71 ? 6.839 2.420 -11.377 1.00 94.12 71 GLU A O 1
ATOM 503 N N . VAL A 1 72 ? 7.587 1.697 -13.358 1.00 93.69 72 VAL A N 1
ATOM 504 C CA . VAL A 1 72 ? 8.843 1.155 -12.837 1.00 93.69 72 VAL A CA 1
ATOM 505 C C . VAL A 1 72 ? 9.981 2.086 -13.236 1.00 93.69 72 VAL A C 1
ATOM 507 O O . VAL A 1 72 ? 10.346 2.193 -14.410 1.00 93.69 72 VAL A O 1
ATOM 510 N N . ARG A 1 73 ? 10.565 2.784 -12.256 1.00 88.69 73 ARG A N 1
ATOM 511 C CA . ARG A 1 73 ? 11.654 3.741 -12.510 1.00 88.69 73 ARG A CA 1
ATOM 512 C C . ARG A 1 73 ? 12.834 3.057 -13.200 1.00 88.69 73 ARG A C 1
ATOM 514 O O . ARG A 1 73 ? 13.307 2.017 -12.759 1.00 88.69 73 ARG A O 1
ATOM 521 N N . GLY A 1 74 ? 13.319 3.674 -14.276 1.00 93.31 74 GLY A N 1
ATOM 522 C CA . GLY A 1 74 ? 14.389 3.125 -15.116 1.00 93.31 74 GLY A CA 1
ATOM 523 C C . GLY A 1 74 ? 13.912 2.161 -16.208 1.00 93.31 74 GLY A C 1
ATOM 524 O O . GLY A 1 74 ? 14.700 1.843 -17.092 1.00 93.31 74 GLY A O 1
ATOM 525 N N . ILE A 1 75 ? 12.640 1.746 -16.192 1.00 95.44 75 ILE A N 1
ATOM 526 C CA . ILE A 1 75 ? 12.036 0.881 -17.217 1.00 95.44 75 ILE A CA 1
ATOM 527 C C . ILE A 1 75 ? 10.916 1.622 -17.963 1.00 95.44 75 ILE A C 1
ATOM 529 O O . ILE A 1 75 ? 10.904 1.636 -19.190 1.00 95.44 75 ILE A O 1
ATOM 533 N N . GLY A 1 76 ? 10.008 2.281 -17.238 1.00 95.06 76 GLY A N 1
ATOM 534 C CA . GLY A 1 76 ? 8.822 2.947 -17.781 1.00 95.06 76 GLY A CA 1
ATOM 535 C C . GLY A 1 76 ? 7.524 2.352 -17.235 1.00 95.06 76 GLY A C 1
ATOM 536 O O . GLY A 1 76 ? 7.526 1.656 -16.222 1.00 95.06 76 GLY A O 1
ATOM 537 N N . ILE A 1 77 ? 6.405 2.646 -17.898 1.00 96.62 77 ILE A N 1
ATOM 538 C CA . ILE A 1 77 ? 5.092 2.093 -17.539 1.00 96.62 77 ILE A CA 1
ATOM 539 C C . ILE A 1 77 ? 4.993 0.663 -18.072 1.00 96.62 77 ILE A C 1
ATOM 541 O O . ILE A 1 77 ? 5.245 0.431 -19.254 1.00 96.62 77 ILE A O 1
ATOM 545 N N . VAL A 1 78 ? 4.602 -0.273 -17.210 1.00 96.69 78 VAL A N 1
ATOM 546 C CA . VAL A 1 78 ? 4.413 -1.689 -17.552 1.00 96.69 78 VAL A CA 1
ATOM 547 C C . VAL A 1 78 ? 2.989 -2.139 -17.243 1.00 96.69 78 VAL A C 1
ATOM 549 O O . VAL A 1 78 ? 2.355 -1.618 -16.323 1.00 96.69 78 VAL A O 1
ATOM 552 N N . ASP A 1 79 ? 2.505 -3.122 -18.002 1.00 97.38 79 ASP A N 1
ATOM 553 C CA . ASP A 1 79 ? 1.275 -3.843 -17.679 1.00 97.38 79 ASP A CA 1
ATOM 554 C C . ASP A 1 79 ? 1.569 -4.930 -16.631 1.00 97.38 79 ASP A C 1
ATOM 556 O O . ASP A 1 79 ? 2.586 -5.625 -16.708 1.00 97.38 79 ASP A O 1
ATOM 560 N N . TRP A 1 80 ? 0.678 -5.089 -15.652 1.00 96.12 80 TRP A N 1
ATOM 561 C CA . TRP A 1 80 ? 0.842 -6.011 -14.529 1.00 96.12 80 TRP A CA 1
ATOM 562 C C . TRP A 1 80 ? -0.481 -6.707 -14.159 1.00 96.12 80 TRP A C 1
ATOM 564 O O . TRP A 1 80 ? -1.536 -6.063 -14.172 1.00 96.12 80 TRP A O 1
ATOM 574 N N . PRO A 1 81 ? -0.467 -8.004 -13.786 1.00 96.69 81 PRO A N 1
ATOM 575 C CA . PRO A 1 81 ? -1.642 -8.668 -13.227 1.00 96.69 81 PRO A CA 1
ATOM 576 C C . PRO A 1 81 ? -2.147 -7.948 -11.976 1.00 96.69 81 PRO A C 1
ATOM 578 O O . PRO A 1 81 ? -1.384 -7.687 -11.050 1.00 96.69 81 PRO A O 1
ATOM 581 N N . TYR A 1 82 ? -3.438 -7.645 -11.921 1.00 98.19 82 TYR A N 1
ATOM 582 C CA . TYR A 1 82 ? -3.991 -6.840 -10.839 1.00 98.19 82 TYR A CA 1
ATOM 583 C C . TYR A 1 82 ? -5.318 -7.390 -10.332 1.00 98.19 82 TYR A C 1
ATOM 585 O O . TYR A 1 82 ? -6.058 -8.086 -11.031 1.00 98.19 82 TYR A O 1
ATOM 593 N N . ARG A 1 83 ? -5.626 -7.027 -9.093 1.00 98.12 83 ARG A N 1
ATOM 594 C CA . ARG A 1 83 ? -6.896 -7.277 -8.432 1.00 98.12 83 ARG A CA 1
ATOM 595 C C . ARG A 1 83 ? -7.821 -6.086 -8.662 1.00 98.12 83 ARG A C 1
ATOM 597 O O . ARG A 1 83 ? -7.467 -4.950 -8.370 1.00 98.12 83 ARG A O 1
ATOM 604 N N . ILE A 1 84 ? -9.030 -6.365 -9.150 1.00 97.88 84 ILE A N 1
ATOM 605 C CA . ILE A 1 84 ? -10.013 -5.329 -9.506 1.00 97.88 84 ILE A CA 1
ATOM 606 C C . ILE A 1 84 ? -10.456 -4.529 -8.271 1.00 97.88 84 ILE A C 1
ATOM 608 O O . ILE A 1 84 ? -10.539 -3.307 -8.336 1.00 97.88 84 ILE A O 1
ATOM 612 N N . VAL A 1 85 ? -10.729 -5.218 -7.158 1.00 97.94 85 VAL A N 1
ATOM 613 C CA . VAL A 1 85 ? -11.134 -4.621 -5.876 1.00 97.94 85 VAL A CA 1
ATOM 614 C C . VAL A 1 85 ? -10.512 -5.400 -4.718 1.00 97.94 85 VAL A C 1
ATOM 616 O O . VAL A 1 85 ? -10.498 -6.635 -4.739 1.00 97.94 85 VAL A O 1
ATOM 619 N N . ALA A 1 86 ? -10.049 -4.689 -3.688 1.00 98.25 86 ALA A N 1
ATOM 620 C CA . ALA A 1 86 ? -9.612 -5.270 -2.419 1.00 98.25 86 ALA A CA 1
ATOM 621 C C . ALA A 1 86 ? -10.246 -4.547 -1.213 1.00 98.25 86 ALA A C 1
ATOM 623 O O . ALA A 1 86 ? -10.243 -3.314 -1.193 1.00 98.25 86 ALA A O 1
ATOM 624 N N . PRO A 1 87 ? -10.758 -5.265 -0.193 1.00 97.69 87 PRO A N 1
ATOM 625 C CA . PRO A 1 87 ? -11.131 -4.652 1.080 1.00 97.69 87 PRO A CA 1
ATOM 626 C C . PRO A 1 87 ? -9.877 -4.164 1.812 1.00 97.69 87 PRO A C 1
ATOM 628 O O . PRO A 1 87 ? -8.904 -4.904 1.931 1.00 97.69 87 PRO A O 1
ATOM 631 N N . VAL A 1 88 ? -9.890 -2.929 2.301 1.00 98.00 88 VAL A N 1
ATOM 632 C CA . VAL A 1 88 ? -8.758 -2.293 2.980 1.00 98.00 88 VAL A CA 1
ATOM 633 C C . VAL A 1 88 ? -8.937 -2.392 4.487 1.00 98.00 88 VAL A C 1
ATOM 635 O O . VAL A 1 88 ? -9.989 -2.045 5.015 1.00 98.00 88 VAL A O 1
ATOM 638 N N . VAL A 1 89 ? -7.879 -2.814 5.177 1.00 96.44 89 VAL A N 1
ATOM 639 C CA . VAL A 1 89 ? -7.866 -2.946 6.646 1.00 96.44 89 VAL A CA 1
ATOM 640 C C . VAL A 1 89 ? -6.759 -2.142 7.316 1.00 96.44 89 VAL A C 1
ATOM 642 O O . VAL A 1 89 ? -6.745 -2.043 8.536 1.00 96.44 89 VAL A O 1
ATOM 645 N N . MET A 1 90 ? -5.829 -1.563 6.550 1.00 97.75 90 MET A N 1
ATOM 646 C CA . MET A 1 90 ? -4.775 -0.706 7.093 1.00 97.75 90 MET A CA 1
ATOM 647 C C . MET A 1 90 ? -4.180 0.240 6.045 1.00 97.75 90 MET A C 1
ATOM 649 O O . MET A 1 90 ? -4.303 0.025 4.834 1.00 97.75 90 MET A O 1
ATOM 653 N N . ALA A 1 91 ? -3.454 1.244 6.531 1.00 98.25 91 ALA A N 1
ATOM 654 C CA . ALA A 1 91 ? -2.625 2.126 5.723 1.00 98.25 91 ALA A CA 1
ATOM 655 C C . ALA A 1 91 ? -1.162 2.130 6.196 1.00 98.25 91 ALA A C 1
ATOM 657 O O . ALA A 1 91 ? -0.843 1.898 7.361 1.00 98.25 91 ALA A O 1
ATOM 658 N N . VAL A 1 92 ? -0.262 2.447 5.275 1.00 98.25 92 VAL A N 1
ATOM 659 C CA . VAL A 1 92 ? 1.165 2.657 5.506 1.00 98.25 92 VAL A CA 1
ATOM 660 C C . VAL A 1 92 ? 1.496 4.066 5.038 1.00 98.25 92 VAL A C 1
ATOM 662 O O . VAL A 1 92 ? 1.251 4.399 3.880 1.00 98.25 92 VAL A O 1
ATOM 665 N N . ALA A 1 93 ? 2.055 4.892 5.916 1.00 97.62 93 ALA A N 1
ATOM 666 C CA . ALA A 1 93 ? 2.645 6.173 5.547 1.00 97.62 93 ALA A CA 1
ATOM 667 C C . ALA A 1 93 ? 4.160 6.021 5.405 1.00 97.62 93 ALA A C 1
ATOM 669 O O . ALA A 1 93 ? 4.841 5.610 6.342 1.00 97.62 93 ALA A O 1
ATOM 670 N N . LEU A 1 94 ? 4.702 6.370 4.240 1.00 97.62 94 LEU A N 1
ATOM 671 C CA . LEU A 1 94 ? 6.147 6.390 4.042 1.00 97.62 94 LEU A CA 1
ATOM 672 C C . LEU A 1 94 ? 6.756 7.635 4.688 1.00 97.62 94 LEU A C 1
ATOM 674 O O . LEU A 1 94 ? 6.405 8.760 4.323 1.00 97.62 94 LEU A O 1
ATOM 678 N N . GLY A 1 95 ? 7.680 7.420 5.622 1.00 95.00 95 GLY A N 1
ATOM 679 C CA . GLY A 1 95 ? 8.330 8.467 6.408 1.00 95.00 95 GLY A CA 1
ATOM 680 C C . GLY A 1 95 ? 9.483 7.919 7.246 1.00 95.00 95 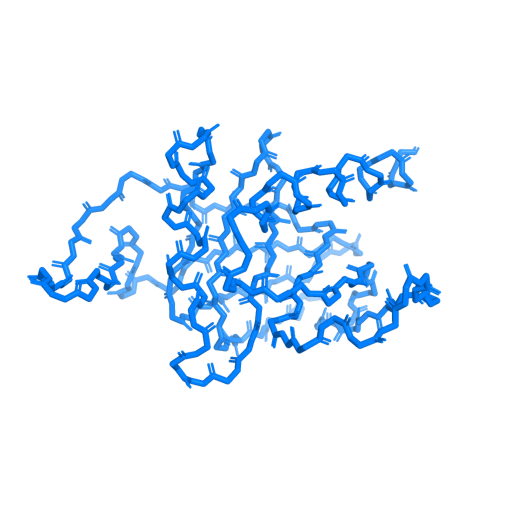GLY A C 1
ATOM 681 O O . GLY A 1 95 ? 9.760 6.725 7.204 1.00 95.00 95 GLY A O 1
ATOM 682 N N . ASP A 1 96 ? 10.163 8.792 7.984 1.00 91.81 96 ASP A N 1
ATOM 683 C CA . ASP A 1 96 ? 11.272 8.397 8.855 1.00 91.81 96 ASP A CA 1
ATOM 684 C C . ASP A 1 96 ? 10.754 7.675 10.119 1.00 91.81 96 ASP A C 1
ATOM 686 O O . ASP A 1 96 ? 9.775 8.088 10.741 1.00 91.81 96 ASP A O 1
ATOM 690 N N . GLU A 1 97 ? 11.406 6.570 10.493 1.00 86.94 97 GLU A N 1
ATOM 691 C CA . GLU A 1 97 ? 11.097 5.773 11.693 1.00 86.94 97 GLU A CA 1
ATOM 692 C C . GLU A 1 97 ? 11.938 6.250 12.892 1.00 86.94 97 GLU A C 1
ATOM 694 O O . GLU A 1 97 ? 12.778 5.516 13.416 1.00 86.94 97 GLU A O 1
ATOM 699 N N . ASP A 1 98 ? 11.754 7.502 13.307 1.00 83.25 98 ASP A N 1
ATOM 700 C CA . ASP A 1 98 ? 12.592 8.124 14.347 1.00 83.25 98 ASP A CA 1
ATOM 701 C C . ASP A 1 98 ? 12.322 7.571 15.760 1.00 83.25 98 ASP A C 1
ATOM 703 O O . ASP A 1 98 ? 13.171 7.651 16.654 1.00 83.25 98 ASP A O 1
ATOM 707 N N . GLU A 1 99 ? 11.143 6.985 15.975 1.00 84.38 99 GLU A N 1
ATOM 708 C CA . GLU A 1 99 ? 10.719 6.436 17.258 1.00 84.38 99 GLU A CA 1
ATOM 709 C C . GLU A 1 99 ? 10.892 4.913 17.309 1.00 84.38 99 GLU A C 1
ATOM 711 O O . GLU A 1 99 ? 10.415 4.174 16.450 1.00 84.38 99 GLU A O 1
ATOM 716 N N . ARG A 1 100 ? 11.544 4.413 18.367 1.00 82.50 100 ARG A N 1
ATOM 717 C CA . ARG A 1 100 ? 11.796 2.971 18.539 1.00 82.50 100 ARG A CA 1
ATOM 718 C C . ARG A 1 100 ? 10.509 2.155 18.710 1.00 82.50 100 ARG A C 1
ATOM 720 O O . ARG A 1 100 ? 10.468 0.999 18.297 1.00 82.50 100 ARG A O 1
ATOM 727 N N . MET A 1 101 ? 9.518 2.725 19.393 1.00 83.50 101 MET A N 1
ATOM 728 C CA . MET A 1 101 ? 8.232 2.103 19.716 1.00 83.50 101 MET A CA 1
ATOM 729 C C . MET A 1 101 ? 7.133 3.164 19.584 1.00 83.50 101 MET A C 1
ATOM 731 O O . MET A 1 101 ? 6.772 3.758 20.596 1.00 83.50 101 MET A O 1
ATOM 735 N N . PRO A 1 102 ? 6.646 3.437 18.364 1.00 87.69 102 PRO A N 1
ATOM 736 C CA . PRO A 1 102 ? 5.617 4.444 18.161 1.00 87.69 102 PRO A CA 1
ATOM 737 C C . PRO A 1 102 ? 4.273 3.995 18.728 1.00 87.69 102 PRO A C 1
ATOM 739 O O . PRO A 1 102 ? 3.932 2.806 18.693 1.00 87.69 102 PRO A O 1
ATOM 742 N N . ASP A 1 103 ? 3.492 4.962 19.203 1.00 87.50 103 ASP A N 1
ATOM 743 C CA . ASP A 1 103 ? 2.099 4.731 19.572 1.00 87.50 103 ASP A CA 1
ATOM 744 C C . ASP A 1 103 ? 1.273 4.296 18.343 1.00 87.50 103 ASP A C 1
ATOM 746 O O . ASP A 1 103 ? 1.542 4.747 17.222 1.00 87.50 103 ASP A O 1
ATOM 750 N N . PRO A 1 104 ? 0.250 3.434 18.514 1.00 86.38 104 PRO A N 1
ATOM 751 C CA . PRO A 1 104 ? -0.649 3.067 17.427 1.00 86.38 104 PRO A CA 1
ATOM 752 C C . PRO A 1 104 ? -1.302 4.305 16.806 1.00 86.38 104 PRO A C 1
ATOM 754 O O . PRO A 1 104 ? -1.925 5.105 17.505 1.00 86.38 104 PRO A O 1
ATOM 757 N N . GLN A 1 105 ? -1.197 4.441 15.485 1.00 94.00 105 GLN A N 1
ATOM 758 C CA . GLN A 1 105 ? -1.818 5.539 14.752 1.00 94.00 105 GLN A CA 1
ATOM 759 C C . GLN A 1 105 ? -3.068 5.052 14.028 1.00 94.00 105 GLN A C 1
ATOM 761 O O . GLN A 1 105 ? -3.145 3.907 13.580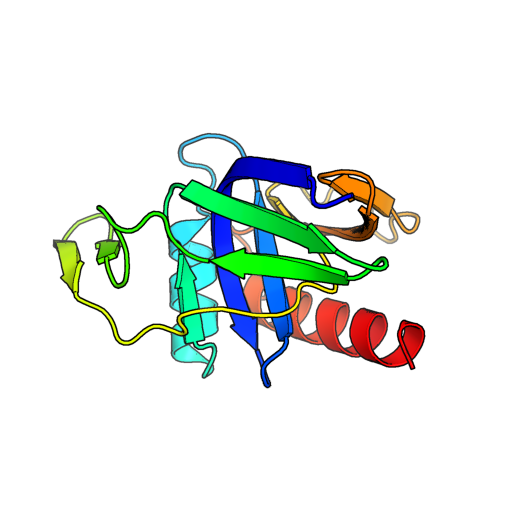 1.00 94.00 105 GLN A O 1
ATOM 766 N N . MET A 1 106 ? -4.043 5.947 13.899 1.00 95.69 106 MET A N 1
ATOM 767 C CA . MET A 1 106 ? -5.263 5.718 13.136 1.00 95.69 106 MET A CA 1
ATOM 768 C C . MET A 1 106 ? -5.401 6.815 12.086 1.00 95.69 106 MET A C 1
ATOM 770 O O . MET A 1 106 ? -5.068 7.972 12.343 1.00 95.69 106 MET A O 1
ATOM 774 N N . ILE A 1 107 ? -5.930 6.460 10.921 1.00 96.44 107 ILE A N 1
ATOM 775 C CA . ILE A 1 107 ? -6.257 7.396 9.848 1.00 96.44 107 ILE A CA 1
ATOM 776 C C . ILE A 1 107 ? -7.721 7.236 9.459 1.00 96.44 107 ILE A C 1
ATOM 778 O O . ILE A 1 107 ? -8.232 6.120 9.401 1.00 96.44 107 ILE A O 1
ATOM 782 N N . GLU A 1 108 ? -8.397 8.344 9.179 1.00 96.12 108 GLU A N 1
ATOM 783 C CA . GLU A 1 108 ? -9.743 8.327 8.613 1.00 96.12 108 GLU A CA 1
ATOM 784 C C . GLU A 1 108 ? -9.675 8.541 7.100 1.00 96.12 108 GLU A C 1
ATOM 786 O O . GLU A 1 108 ? -9.079 9.507 6.619 1.00 96.12 108 GLU A O 1
ATOM 791 N N . ILE A 1 109 ? -10.279 7.628 6.342 1.00 95.50 109 ILE A N 1
ATOM 792 C CA . ILE A 1 109 ? -10.334 7.679 4.883 1.00 95.50 109 ILE A CA 1
ATOM 793 C C . ILE A 1 109 ? -11.771 7.415 4.447 1.00 95.50 109 ILE A C 1
ATOM 795 O O . ILE A 1 109 ? -12.314 6.349 4.723 1.00 95.50 109 ILE A O 1
ATOM 799 N N . ALA A 1 110 ? -12.378 8.382 3.752 1.00 93.50 110 ALA A N 1
ATOM 800 C CA . ALA A 1 110 ? -13.774 8.307 3.307 1.00 93.50 110 ALA A CA 1
ATOM 801 C C . ALA A 1 110 ? -14.747 7.899 4.442 1.00 93.50 110 ALA A C 1
ATOM 803 O O . ALA A 1 110 ? -15.645 7.089 4.235 1.00 93.50 110 ALA A O 1
ATOM 804 N N . GLY A 1 111 ? -14.525 8.417 5.659 1.00 92.75 111 GLY A N 1
ATOM 805 C CA . GLY A 1 111 ? -15.343 8.124 6.843 1.00 92.75 111 GLY A CA 1
ATOM 806 C C . GLY A 1 111 ? -15.060 6.781 7.531 1.00 92.75 111 GLY A C 1
ATOM 807 O O . GLY A 1 111 ? -15.736 6.452 8.502 1.00 92.75 111 GLY A O 1
ATOM 808 N N . VAL A 1 112 ? -14.077 6.000 7.064 1.00 95.69 112 VAL A N 1
ATOM 809 C CA . VAL A 1 112 ? -13.653 4.738 7.694 1.00 95.69 112 VAL A CA 1
ATOM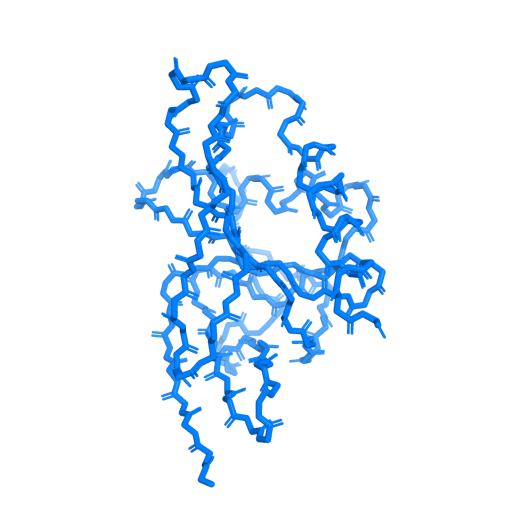 810 C C . VAL A 1 112 ? -12.320 4.939 8.412 1.00 95.69 112 VAL A C 1
ATOM 812 O O . VAL A 1 112 ? -11.333 5.35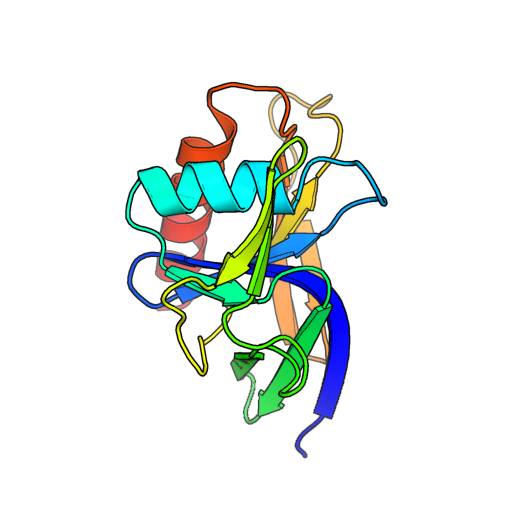6 7.803 1.00 95.69 112 VAL A O 1
ATOM 815 N N . THR A 1 113 ? -12.281 4.629 9.709 1.00 96.12 113 THR A N 1
ATOM 816 C CA . THR A 1 113 ? -11.062 4.689 10.525 1.00 96.12 113 THR A CA 1
ATOM 817 C C . THR A 1 113 ? -10.274 3.384 10.416 1.00 96.12 113 THR A C 1
ATOM 819 O O . THR A 1 113 ? -10.799 2.311 10.702 1.00 96.12 113 THR A O 1
ATOM 822 N N . LEU A 1 114 ? -9.002 3.477 10.034 1.00 96.31 114 LEU A N 1
ATOM 823 C CA . LEU A 1 114 ? -8.105 2.342 9.819 1.00 96.31 114 LEU A CA 1
ATOM 824 C C . LEU A 1 114 ? -6.809 2.499 10.623 1.00 96.31 114 LEU A C 1
ATOM 826 O O . LEU A 1 114 ? -6.344 3.628 10.796 1.00 96.31 114 LEU A O 1
ATOM 830 N N . PRO A 1 115 ? -6.183 1.399 11.077 1.00 97.06 115 PRO A N 1
ATOM 831 C CA . PRO A 1 115 ? -4.839 1.449 11.631 1.00 97.06 115 PRO A CA 1
ATOM 832 C C . PRO A 1 115 ? -3.835 1.924 10.578 1.00 97.06 115 PRO A C 1
ATOM 834 O O . PRO A 1 115 ? -3.880 1.520 9.410 1.00 97.06 115 PRO A O 1
ATOM 837 N N . GLN A 1 116 ? -2.904 2.767 11.010 1.00 97.38 116 GLN A N 1
ATOM 838 C CA . GLN A 1 116 ? -1.817 3.290 10.201 1.00 97.38 116 GLN A CA 1
ATOM 839 C C . GLN A 1 116 ? -0.471 3.008 10.864 1.00 97.38 116 GLN A C 1
ATOM 841 O O . GLN A 1 116 ? -0.309 3.152 12.074 1.00 97.38 116 GLN A O 1
ATOM 846 N N . VAL A 1 117 ? 0.513 2.636 10.050 1.00 96.19 117 VAL A N 1
ATOM 847 C CA . VAL A 1 117 ? 1.915 2.543 10.470 1.00 96.19 117 VAL A CA 1
ATOM 848 C C . VAL A 1 117 ? 2.780 3.462 9.622 1.00 96.19 117 VAL A C 1
ATOM 850 O O . VAL A 1 117 ? 2.536 3.622 8.424 1.00 96.19 117 VAL A O 1
ATOM 853 N N . VAL A 1 118 ? 3.802 4.053 10.236 1.00 96.50 118 VAL A N 1
ATOM 854 C CA . VAL A 1 118 ? 4.858 4.769 9.516 1.00 96.50 118 VA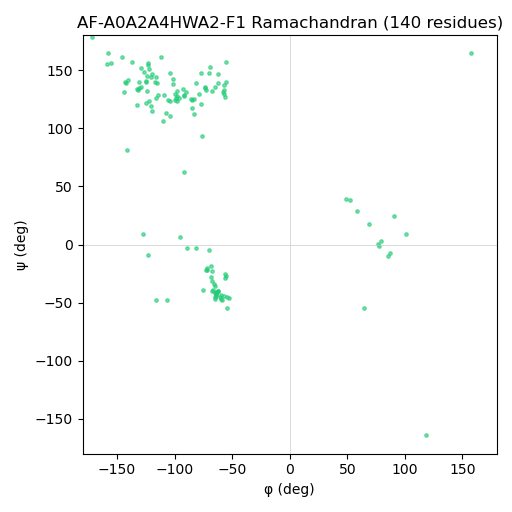L A CA 1
ATOM 855 C C . VAL A 1 118 ? 5.985 3.786 9.227 1.00 96.50 118 VAL A C 1
ATOM 857 O O . VAL A 1 118 ? 6.423 3.075 10.130 1.00 96.50 118 VAL A O 1
ATOM 860 N N . ILE A 1 119 ? 6.418 3.707 7.969 1.00 96.88 119 ILE A N 1
ATOM 861 C CA . ILE A 1 119 ? 7.504 2.818 7.544 1.00 96.88 119 ILE A CA 1
ATOM 862 C C . ILE A 1 119 ? 8.490 3.603 6.696 1.00 96.88 119 ILE A C 1
ATOM 864 O O . ILE A 1 119 ? 8.099 4.272 5.739 1.00 96.88 119 ILE A O 1
ATOM 868 N N . ASP A 1 120 ? 9.776 3.448 6.994 1.00 96.88 120 ASP A N 1
ATOM 869 C CA . ASP A 1 120 ? 10.834 3.982 6.147 1.00 96.88 120 ASP A CA 1
ATOM 870 C C . ASP A 1 120 ? 11.113 2.991 5.002 1.00 96.88 120 ASP A C 1
ATOM 872 O O . ASP A 1 120 ? 11.617 1.883 5.234 1.00 96.88 120 ASP A O 1
ATOM 876 N N . PRO A 1 121 ? 10.791 3.362 3.749 1.00 96.62 121 PRO A N 1
ATOM 877 C CA . PRO A 1 121 ? 10.890 2.468 2.599 1.00 96.62 121 PRO A CA 1
ATOM 878 C C . PRO A 1 121 ? 12.340 2.119 2.238 1.00 96.62 121 PRO A C 1
ATOM 880 O O . PRO A 1 121 ? 12.576 1.119 1.551 1.00 96.62 121 PRO A O 1
ATOM 883 N N . ARG A 1 122 ? 13.318 2.907 2.709 1.00 95.44 122 ARG A N 1
ATOM 884 C CA . ARG A 1 122 ? 14.749 2.693 2.444 1.00 95.44 122 ARG A CA 1
ATOM 885 C C . ARG A 1 122 ? 15.265 1.428 3.114 1.00 95.44 122 ARG A C 1
ATOM 887 O O . ARG A 1 122 ? 16.261 0.859 2.667 1.00 95.44 122 ARG A O 1
ATOM 894 N N . TRP A 1 123 ? 14.598 0.958 4.167 1.00 96.25 123 TRP A N 1
ATOM 895 C CA . TRP A 1 123 ? 15.009 -0.266 4.832 1.00 96.25 123 TRP A CA 1
ATOM 896 C C . TRP A 1 123 ? 14.680 -1.501 3.986 1.00 96.25 123 TRP A C 1
ATOM 898 O O . TRP A 1 123 ? 13.536 -1.682 3.551 1.00 96.25 123 TRP A O 1
ATOM 908 N N . PRO A 1 124 ? 15.630 -2.443 3.824 1.00 97.12 124 PRO A N 1
ATOM 909 C CA . PRO A 1 124 ? 15.364 -3.740 3.201 1.00 97.12 124 PRO A CA 1
ATOM 910 C C . PRO A 1 124 ? 14.220 -4.520 3.871 1.00 97.12 124 PRO A C 1
ATOM 912 O O . PRO A 1 124 ? 13.523 -5.287 3.211 1.00 97.12 124 PRO A O 1
ATOM 915 N N . SER A 1 125 ? 13.979 -4.273 5.163 1.00 97.38 125 SER A N 1
ATOM 916 C CA . SER A 1 125 ? 12.918 -4.892 5.960 1.00 97.38 125 SER A CA 1
ATOM 917 C C . SER A 1 125 ? 11.528 -4.260 5.802 1.00 97.38 125 SER A C 1
ATOM 919 O O . SER A 1 125 ? 10.576 -4.783 6.375 1.00 97.38 125 SER A O 1
ATOM 921 N N . ALA A 1 126 ? 11.364 -3.177 5.033 1.00 98.25 126 ALA A N 1
ATOM 922 C CA . ALA A 1 126 ? 10.065 -2.515 4.875 1.00 98.25 126 ALA A CA 1
ATOM 923 C C . ALA A 1 126 ? 8.918 -3.468 4.443 1.00 98.25 126 ALA A C 1
ATOM 925 O O . ALA A 1 126 ? 7.881 -3.449 5.104 1.00 98.25 126 ALA A O 1
ATOM 926 N N . PRO A 1 127 ? 9.079 -4.373 3.451 1.00 98.69 127 PRO A N 1
ATOM 927 C CA . PRO A 1 127 ? 8.021 -5.305 3.058 1.00 98.69 127 PRO A CA 1
ATOM 928 C C . PRO A 1 127 ? 7.560 -6.230 4.190 1.00 98.69 127 PRO A C 1
ATOM 930 O O . PRO A 1 127 ? 6.366 -6.341 4.449 1.00 98.69 127 PRO A O 1
ATOM 933 N N . ILE A 1 128 ? 8.493 -6.847 4.926 1.00 98.31 128 ILE A N 1
ATOM 934 C CA . ILE A 1 128 ? 8.134 -7.756 6.028 1.00 98.31 128 ILE A CA 1
ATOM 935 C C . ILE A 1 128 ? 7.482 -7.002 7.198 1.00 98.31 128 ILE A C 1
ATOM 937 O O . ILE A 1 128 ? 6.596 -7.537 7.860 1.00 98.31 128 ILE A O 1
ATOM 941 N N . LYS A 1 129 ? 7.855 -5.735 7.430 1.00 97.44 129 LYS A N 1
ATOM 942 C CA . LYS A 1 129 ? 7.169 -4.878 8.409 1.00 97.44 129 LYS A CA 1
ATOM 943 C C . LYS A 1 129 ? 5.717 -4.612 8.010 1.00 97.44 129 LYS A C 1
ATOM 945 O O . LYS A 1 129 ? 4.846 -4.700 8.872 1.00 97.44 129 LYS A O 1
ATOM 950 N N . VAL A 1 130 ? 5.452 -4.331 6.729 1.00 98.31 130 VAL A N 1
ATOM 951 C CA . VAL A 1 130 ? 4.081 -4.180 6.205 1.00 98.31 130 VAL A CA 1
ATOM 952 C C . VAL A 1 130 ? 3.279 -5.461 6.431 1.00 98.31 130 VAL A C 1
ATOM 954 O O . VAL A 1 130 ? 2.173 -5.399 6.956 1.00 98.31 130 VAL A O 1
ATOM 957 N N . GLU A 1 131 ? 3.842 -6.622 6.097 1.00 98.56 131 GLU A N 1
ATOM 958 C CA . GLU A 1 131 ? 3.180 -7.921 6.283 1.00 98.56 131 GLU A CA 1
ATOM 959 C C . GLU A 1 131 ? 2.838 -8.199 7.755 1.00 98.56 131 GLU A C 1
ATOM 961 O O . GLU A 1 131 ? 1.730 -8.635 8.066 1.00 98.56 131 GLU A O 1
ATOM 966 N N . TRP A 1 132 ? 3.757 -7.912 8.682 1.00 97.12 132 TRP A N 1
ATOM 967 C CA . TRP A 1 132 ? 3.508 -8.070 10.119 1.00 97.12 132 TRP A CA 1
ATOM 968 C C . TRP A 1 132 ? 2.476 -7.081 10.659 1.00 97.12 132 TRP A C 1
ATOM 970 O O . TRP A 1 132 ? 1.642 -7.457 11.485 1.00 97.12 132 TRP A O 1
ATOM 980 N N . ALA A 1 133 ? 2.511 -5.829 10.200 1.00 96.62 133 ALA A N 1
ATOM 981 C CA . ALA A 1 133 ? 1.503 -4.838 10.556 1.00 96.62 133 ALA A CA 1
ATOM 982 C C . ALA A 1 133 ? 0.114 -5.257 10.048 1.00 96.62 133 ALA A C 1
ATOM 984 O O . ALA A 1 133 ? -0.862 -5.166 10.793 1.00 96.62 133 ALA A O 1
ATOM 985 N N . LEU A 1 134 ? 0.038 -5.803 8.831 1.00 97.69 134 LEU A N 1
ATOM 986 C CA . LEU A 1 134 ? -1.204 -6.310 8.261 1.00 97.69 134 LEU A CA 1
ATOM 987 C C . LEU A 1 134 ? -1.754 -7.499 9.039 1.00 97.69 134 LEU A C 1
ATOM 989 O O . LEU A 1 134 ? -2.946 -7.521 9.329 1.00 97.69 134 LEU A O 1
ATOM 993 N N . ALA A 1 135 ? -0.908 -8.464 9.405 1.00 96.81 135 ALA A N 1
ATOM 994 C CA . ALA A 1 135 ? -1.342 -9.613 10.197 1.00 96.81 135 ALA A CA 1
ATOM 995 C C . ALA A 1 135 ? -2.037 -9.166 11.495 1.00 96.81 135 ALA A C 1
ATOM 997 O O . ALA A 1 135 ? -3.138 -9.625 11.795 1.00 96.81 135 ALA A O 1
ATOM 998 N N . ARG A 1 136 ? -1.454 -8.184 12.198 1.00 94.50 136 ARG A N 1
ATOM 999 C CA . ARG A 1 136 ? -2.048 -7.586 13.405 1.00 94.50 136 ARG A CA 1
ATOM 1000 C C . ARG A 1 136 ? -3.363 -6.854 13.123 1.00 94.50 136 ARG A C 1
ATOM 1002 O O . ARG A 1 136 ? -4.304 -6.983 13.898 1.00 94.50 136 ARG A O 1
ATOM 1009 N N . ALA A 1 137 ? -3.438 -6.094 12.029 1.00 94.56 137 ALA A N 1
ATOM 1010 C CA . ALA A 1 137 ? -4.653 -5.371 11.650 1.00 94.56 137 ALA A CA 1
ATOM 1011 C C . ALA A 1 137 ? -5.811 -6.325 11.307 1.00 94.56 137 ALA A C 1
ATOM 1013 O O . ALA A 1 137 ? -6.939 -6.106 11.738 1.00 94.56 137 ALA A O 1
ATOM 1014 N N . VAL A 1 138 ? -5.528 -7.412 10.581 1.00 93.94 138 VAL A N 1
ATOM 1015 C CA . VAL A 1 138 ? -6.522 -8.441 10.238 1.00 93.94 138 VAL A CA 1
ATOM 1016 C C . VAL A 1 138 ? -7.003 -9.188 11.480 1.00 93.94 138 VAL A C 1
ATOM 1018 O O . VAL A 1 138 ? -8.189 -9.485 11.579 1.00 93.94 138 VAL A O 1
ATOM 1021 N N . GLU A 1 139 ? -6.115 -9.494 12.429 1.00 91.62 139 GLU A N 1
ATOM 1022 C CA . GLU A 1 139 ? -6.499 -10.101 13.710 1.00 91.62 139 GLU A CA 1
ATOM 1023 C C . GLU A 1 139 ? -7.421 -9.192 14.529 1.00 91.62 139 GLU A C 1
ATOM 1025 O O . GLU A 1 139 ? -8.391 -9.683 15.094 1.00 91.62 139 GLU A O 1
ATOM 1030 N N . ALA A 1 140 ? -7.163 -7.882 14.552 1.00 85.38 140 ALA A N 1
ATOM 1031 C CA . ALA A 1 140 ? -7.994 -6.911 15.265 1.00 85.38 140 ALA A CA 1
ATOM 1032 C C . ALA A 1 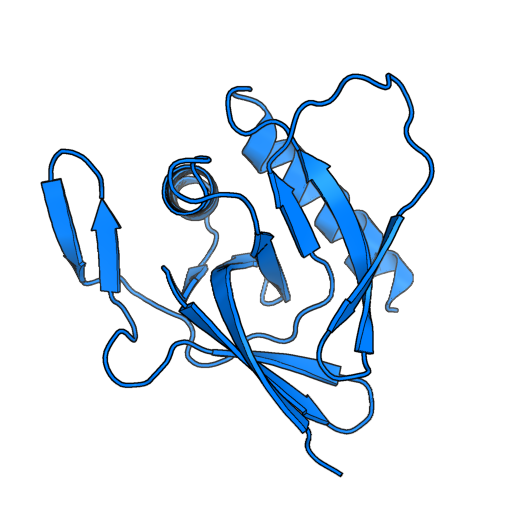140 ? -9.359 -6.646 14.598 1.00 85.38 140 ALA A C 1
ATOM 1034 O O . ALA A 1 140 ? -10.269 -6.145 15.255 1.00 85.38 140 ALA A O 1
ATOM 1035 N N . ALA A 1 141 ? -9.497 -6.950 13.304 1.00 77.44 141 ALA A N 1
ATOM 1036 C CA . ALA A 1 141 ? -10.733 -6.781 12.537 1.00 77.44 141 ALA A CA 1
ATOM 1037 C C . ALA A 1 141 ? -11.669 -8.009 12.581 1.00 77.44 141 ALA A C 1
ATOM 1039 O O . ALA A 1 141 ? -12.747 -7.966 11.984 1.00 77.44 141 ALA A O 1
ATOM 1040 N N . ARG A 1 142 ? -11.252 -9.104 13.233 1.00 72.75 142 ARG A N 1
ATOM 1041 C CA . ARG A 1 142 ? -12.050 -10.321 13.462 1.00 72.75 142 ARG A CA 1
ATOM 1042 C C . ARG A 1 142 ? -12.764 -10.271 14.805 1.00 72.75 142 ARG A C 1
ATOM 1044 O O . ARG A 1 142 ? -13.900 -10.790 14.850 1.00 72.75 142 ARG A O 1
#

Sequence (142 aa):
MTDTLTLHATTVAIGGWGVIITGRSGAGKSDLALRLIDRGAELVSDDYTVLTASDGVLTAAAPATIAGRMEVRGIGIVDWPYRIVAPVVMAVALGDEDERMPDPQMIEIAGVTLPQVVIDPRWPSAPIKVEWALARAVEAAR

Secondary structure (DSSP, 8-state):
--EEEEEE-EEEEETTEEEEEE-STTSSHHHHHHHHHTTTPEEEESSEEEEEEETTEEEEE--TTTTTEEEETTTEEEE--B-S-EEEEEEEEE-----SSPPPEEEEETTEEEEEEEE-TTSTTHHHHHHHHHHHHHHHT-

Nearest PDB structures (foldseek):
  1knx-assembly1_A  TM=8.434E-01  e=4.417E-12  Mycoplasmoides pneumoniae
  1knx-assembly1_F  TM=8.400E-01  e=1.188E-11  Mycoplasmoides pneumoniae
  1knx-assembly1_D  TM=8.239E-01  e=1.431E-11  Mycoplasmoides pneumoniae
  1knx-assembly1_B  TM=8.485E-01  e=1.327E-10  Mycoplasmoides pneumoniae
  1knx-assembly1_C  TM=8.261E-01  e=1.327E-10  Mycoplasmoides pneumoniae

Organism: NCBI:txid862134

pLDDT: mean 95.31, std 5.28, range [62.41, 98.81]

InterPro domains:
  IPR011104 HPr kinase/phosphorylase, C-terminal [PF07475] (3-79)
  IPR011104 HPr kinase/phosphorylase, C-terminal [cd01918] (4-142)
  IPR027417 P-loop containing nucleoside triphosphate hydrolase [G3DSA:3.40.50.300] (1-141)